Protein AF-A0A836QVE5-F1 (afdb_monomer_lite)

Sequence (65 aa):
MNMQTIQADKFKAEFSAILEQIQNTGEKFVIEYGKQHKKVAMLVPYEDEIKRACIWAISGKSYCA

Secondary structure (DSSP, 8-state):
--EEEEEHHHHHHTHHHHHHHHHHH--EEEEEETTTTEEEEEE--------------TTS-----

Foldseek 3Di:
DEEEEDEPVVCVVCVVVVVVCCVPPQYKYFYAYDPVRHGDDIDGRDDDDPPPPQPPDPPPDTDGD

Radius of gyration: 18.41 Å; chains: 1; bounding box: 35×35×45 Å

Structure (mmCIF, N/CA/C/O backbone):
data_AF-A0A836QVE5-F1
#
_entry.id   AF-A0A836QVE5-F1
#
loop_
_atom_site.group_PDB
_atom_site.id
_atom_site.type_symbol
_atom_site.label_atom_id
_atom_site.label_alt_id
_atom_site.label_comp_id
_atom_site.label_asym_id
_atom_site.label_entity_id
_atom_site.label_seq_id
_atom_site.pdbx_PDB_ins_code
_atom_site.Cartn_x
_atom_site.Cartn_y
_atom_site.Cartn_z
_atom_site.occupancy
_atom_site.B_iso_or_equiv
_atom_site.auth_seq_id
_atom_site.auth_comp_id
_atom_site.auth_asym_id
_atom_site.auth_atom_id
_atom_site.pdbx_PDB_model_num
ATOM 1 N N . MET A 1 1 ? 14.928 0.318 1.158 1.00 57.62 1 MET A N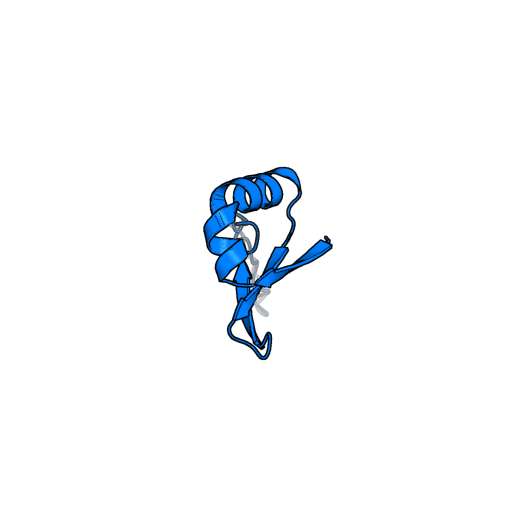 1
ATOM 2 C CA . MET A 1 1 ? 13.490 0.223 0.836 1.00 57.62 1 MET A CA 1
ATOM 3 C C . MET A 1 1 ? 12.758 -0.069 2.126 1.00 57.62 1 MET A C 1
ATOM 5 O O . MET A 1 1 ? 12.994 -1.126 2.702 1.00 57.62 1 MET A O 1
ATOM 9 N N . ASN A 1 2 ? 11.944 0.870 2.600 1.00 76.44 2 ASN A N 1
ATOM 10 C CA . ASN A 1 2 ? 11.143 0.667 3.802 1.00 76.44 2 ASN A CA 1
ATOM 11 C C . ASN A 1 2 ? 9.755 0.154 3.418 1.00 76.44 2 ASN A C 1
ATOM 13 O O . ASN A 1 2 ? 9.243 0.439 2.335 1.00 76.44 2 ASN A O 1
ATOM 17 N N . MET A 1 3 ? 9.190 -0.667 4.297 1.00 89.44 3 MET A N 1
ATOM 18 C CA . MET A 1 3 ? 7.856 -1.229 4.154 1.00 89.44 3 MET A CA 1
ATOM 19 C C . MET A 1 3 ? 7.035 -0.777 5.356 1.00 89.44 3 MET A C 1
ATOM 21 O O . MET A 1 3 ? 7.363 -1.112 6.493 1.00 89.44 3 MET A O 1
ATOM 25 N N . GLN A 1 4 ? 5.975 -0.027 5.088 1.00 93.88 4 GLN A N 1
ATOM 26 C CA . GLN A 1 4 ? 5.027 0.466 6.081 1.00 93.88 4 GLN A CA 1
ATOM 27 C C . GLN A 1 4 ? 3.810 -0.443 6.120 1.00 93.88 4 GLN A C 1
ATOM 29 O O . GLN A 1 4 ? 3.485 -1.117 5.142 1.00 93.88 4 GLN A O 1
ATOM 34 N N . THR A 1 5 ? 3.109 -0.443 7.247 1.00 96.69 5 THR A N 1
ATOM 35 C CA . THR A 1 5 ? 1.822 -1.128 7.376 1.00 96.69 5 THR A CA 1
ATOM 36 C C . THR A 1 5 ? 0.765 -0.113 7.789 1.00 96.69 5 THR A C 1
ATOM 38 O O . THR A 1 5 ? 1.017 0.717 8.659 1.00 96.69 5 THR A O 1
ATOM 41 N N . ILE A 1 6 ? -0.400 -0.141 7.146 1.00 97.25 6 ILE A N 1
ATOM 42 C CA . ILE A 1 6 ? -1.461 0.851 7.335 1.00 97.25 6 ILE A CA 1
ATOM 43 C C . ILE A 1 6 ? -2.840 0.189 7.302 1.00 97.25 6 ILE A C 1
ATOM 45 O O . ILE A 1 6 ? -3.107 -0.677 6.472 1.00 97.25 6 ILE A O 1
ATOM 49 N N . GLN A 1 7 ? -3.747 0.599 8.192 1.00 97.88 7 GLN A N 1
ATOM 50 C CA . GLN A 1 7 ? -5.142 0.158 8.128 1.00 97.88 7 GLN A CA 1
ATOM 51 C C . GLN A 1 7 ? -5.862 0.755 6.917 1.00 97.88 7 GLN A C 1
ATOM 53 O O . GLN A 1 7 ? -5.652 1.915 6.568 1.00 97.88 7 GLN A O 1
ATOM 58 N N . ALA A 1 8 ? -6.780 -0.008 6.330 1.00 97.44 8 ALA A N 1
ATOM 59 C CA . ALA A 1 8 ? -7.528 0.382 5.139 1.00 97.44 8 ALA A CA 1
ATOM 60 C C . ALA A 1 8 ? -8.287 1.713 5.283 1.00 97.44 8 ALA A C 1
ATOM 62 O O . ALA A 1 8 ? -8.374 2.462 4.312 1.00 97.44 8 ALA A O 1
ATOM 63 N N . ASP A 1 9 ? -8.817 2.030 6.467 1.00 96.56 9 ASP A N 1
ATOM 64 C CA . ASP A 1 9 ? -9.553 3.282 6.684 1.00 96.56 9 ASP A CA 1
ATOM 65 C C . ASP A 1 9 ? -8.616 4.495 6.628 1.00 96.56 9 ASP A C 1
ATOM 67 O O . ASP A 1 9 ? -8.906 5.473 5.937 1.00 96.56 9 ASP A O 1
ATOM 71 N N . LYS A 1 10 ? -7.440 4.392 7.261 1.00 96.94 10 LYS A N 1
ATOM 72 C CA . LYS A 1 10 ? -6.397 5.423 7.190 1.00 96.94 10 LYS A CA 1
ATOM 73 C C . LYS A 1 10 ? -5.811 5.530 5.781 1.00 96.94 10 LYS A C 1
ATOM 75 O O . LYS A 1 10 ? -5.643 6.629 5.270 1.00 96.94 10 LYS A O 1
ATOM 80 N N . PHE A 1 11 ? -5.582 4.392 5.125 1.00 97.19 11 PHE A N 1
ATOM 81 C CA . PHE A 1 11 ? -5.123 4.336 3.738 1.00 97.19 11 PHE A CA 1
ATOM 82 C C . PHE A 1 11 ? -6.061 5.096 2.787 1.00 97.19 11 PHE A C 1
ATOM 84 O O . PHE A 1 11 ? -5.589 5.836 1.933 1.00 97.19 11 PHE A O 1
ATOM 91 N N . LYS A 1 12 ? -7.385 4.959 2.952 1.00 96.44 12 LYS A N 1
ATOM 92 C CA . LYS A 1 12 ? -8.375 5.706 2.157 1.00 96.44 12 LYS A CA 1
ATOM 93 C C . LYS A 1 12 ? -8.356 7.205 2.456 1.00 96.44 12 LYS A C 1
ATOM 95 O O . LYS A 1 12 ? -8.461 7.998 1.527 1.00 96.44 12 LYS A O 1
ATOM 100 N N . ALA A 1 13 ? -8.246 7.585 3.729 1.00 98.12 13 ALA A N 1
ATOM 101 C CA . ALA A 1 13 ? -8.242 8.987 4.145 1.00 98.12 13 ALA A CA 1
ATOM 102 C C . ALA A 1 13 ? -6.981 9.743 3.689 1.00 98.12 13 ALA A C 1
ATOM 104 O O . ALA A 1 13 ? -7.055 10.926 3.372 1.00 98.12 13 ALA A O 1
ATOM 105 N N . GLU A 1 14 ? -5.838 9.057 3.628 1.00 97.38 14 GLU A N 1
ATOM 106 C CA . GLU A 1 14 ? -4.525 9.649 3.337 1.00 97.38 14 GLU A CA 1
ATOM 107 C C . GLU A 1 14 ? -3.975 9.247 1.956 1.00 97.38 14 GLU A C 1
ATOM 109 O O . GLU A 1 14 ? -2.782 9.397 1.693 1.00 97.38 14 GLU A O 1
ATOM 114 N N . PHE A 1 15 ? -4.828 8.740 1.058 1.00 97.38 15 PHE A N 1
ATOM 115 C CA . PHE A 1 15 ? -4.390 8.085 -0.179 1.00 97.38 15 PHE A CA 1
ATOM 116 C C . PHE A 1 15 ? -3.441 8.944 -1.031 1.00 97.38 15 PHE A C 1
ATOM 118 O O . PHE A 1 15 ? -2.400 8.456 -1.463 1.00 97.38 15 PHE A O 1
ATOM 125 N N . SER A 1 16 ? -3.739 10.234 -1.221 1.00 98.00 16 SER A N 1
ATOM 126 C CA . SER A 1 16 ? -2.886 11.132 -2.014 1.00 98.00 16 SER A CA 1
ATOM 127 C C . SER A 1 16 ? -1.494 11.329 -1.404 1.00 98.00 16 SER A C 1
ATOM 129 O O . SER A 1 16 ? -0.502 11.263 -2.123 1.00 98.00 16 SER A O 1
ATOM 131 N N . ALA A 1 17 ? -1.399 11.500 -0.082 1.00 97.06 17 ALA A N 1
ATOM 132 C CA . ALA A 1 17 ? -0.114 11.662 0.603 1.00 97.06 17 ALA A CA 1
ATOM 133 C C . ALA A 1 17 ? 0.730 10.380 0.529 1.00 97.06 17 ALA A C 1
ATOM 135 O O . ALA A 1 17 ? 1.949 10.432 0.382 1.00 97.06 17 ALA A O 1
ATOM 136 N N . ILE A 1 18 ? 0.077 9.216 0.581 1.00 96.69 18 ILE A N 1
ATOM 137 C CA . ILE A 1 18 ? 0.733 7.917 0.402 1.00 96.69 18 ILE A CA 1
ATOM 138 C C . ILE A 1 18 ? 1.292 7.792 -1.021 1.00 96.69 18 ILE A C 1
ATOM 140 O O . ILE A 1 18 ? 2.424 7.341 -1.187 1.00 96.69 18 ILE A O 1
ATOM 144 N N . LEU A 1 19 ? 0.549 8.221 -2.048 1.00 96.62 19 LEU A N 1
ATOM 145 C CA . LEU A 1 19 ? 1.053 8.237 -3.426 1.00 96.62 19 LEU A CA 1
ATOM 146 C C . LEU A 1 19 ? 2.261 9.168 -3.591 1.00 96.62 19 LEU A C 1
ATOM 148 O O . LEU A 1 19 ? 3.235 8.773 -4.227 1.00 96.62 19 LEU A O 1
ATOM 152 N N . GLU A 1 20 ? 2.237 10.355 -2.981 1.00 96.50 20 GLU A N 1
ATOM 153 C CA . GLU A 1 20 ? 3.391 11.265 -2.974 1.00 96.50 20 GLU A CA 1
ATOM 154 C C . GLU A 1 20 ? 4.615 10.626 -2.305 1.00 96.50 20 GLU A C 1
ATOM 156 O O . GLU A 1 20 ? 5.732 10.741 -2.812 1.00 96.50 20 GLU A O 1
ATOM 161 N N . GLN A 1 21 ? 4.427 9.914 -1.190 1.00 94.94 21 GLN A N 1
ATOM 162 C CA . GLN A 1 21 ? 5.512 9.180 -0.533 1.00 94.94 21 GLN A CA 1
ATOM 163 C C . GLN A 1 21 ? 6.072 8.092 -1.449 1.00 94.94 21 GLN A C 1
ATOM 165 O O . GLN A 1 21 ? 7.276 8.058 -1.683 1.00 94.94 21 GLN A O 1
ATOM 170 N N . ILE A 1 22 ? 5.211 7.257 -2.035 1.00 95.00 22 ILE A N 1
ATOM 171 C CA . ILE A 1 22 ? 5.611 6.203 -2.977 1.00 95.00 22 ILE A CA 1
ATOM 172 C C . ILE A 1 22 ? 6.407 6.783 -4.149 1.00 95.00 22 ILE A C 1
ATOM 174 O O . ILE A 1 22 ? 7.463 6.251 -4.485 1.00 95.00 22 ILE A O 1
ATOM 178 N N . GLN A 1 23 ? 5.930 7.878 -4.745 1.00 93.62 23 GLN A N 1
ATOM 179 C CA . GLN A 1 23 ? 6.574 8.530 -5.883 1.00 93.62 23 GLN A CA 1
ATOM 180 C C . GLN A 1 23 ? 7.959 9.084 -5.527 1.00 93.62 23 GLN A C 1
ATOM 182 O O . GLN A 1 23 ? 8.895 8.948 -6.311 1.00 93.62 23 GLN A O 1
ATOM 187 N N . ASN A 1 24 ? 8.095 9.709 -4.356 1.00 93.88 24 ASN A N 1
ATOM 188 C CA . ASN A 1 24 ? 9.319 10.416 -3.982 1.00 93.88 24 ASN A CA 1
ATOM 189 C C . ASN A 1 24 ? 10.365 9.518 -3.307 1.00 93.88 24 ASN A C 1
ATOM 191 O O . ASN A 1 24 ? 11.556 9.819 -3.369 1.00 93.88 24 ASN A O 1
ATOM 195 N N . THR A 1 25 ? 9.948 8.436 -2.642 1.00 93.25 25 THR A N 1
ATOM 196 C CA . THR A 1 25 ? 10.841 7.599 -1.819 1.00 93.25 25 THR A CA 1
ATOM 197 C C . THR A 1 25 ? 10.929 6.145 -2.281 1.00 93.25 25 THR A C 1
ATOM 199 O O . THR A 1 25 ? 11.849 5.431 -1.873 1.00 93.25 25 THR A O 1
ATOM 202 N N . GLY A 1 26 ? 9.990 5.679 -3.109 1.00 92.00 26 GLY A N 1
ATOM 203 C CA . GLY A 1 26 ? 9.877 4.267 -3.474 1.00 92.00 26 GLY A CA 1
ATOM 204 C C . GLY A 1 26 ? 9.385 3.369 -2.329 1.00 92.00 26 GLY A C 1
ATOM 205 O O . GLY A 1 26 ? 9.616 2.156 -2.346 1.00 92.00 26 GLY A O 1
ATOM 206 N N . GLU A 1 27 ? 8.763 3.943 -1.296 1.00 94.38 27 GLU A N 1
ATOM 207 C CA . GLU A 1 27 ? 8.234 3.200 -0.148 1.00 94.38 27 GLU A CA 1
ATOM 208 C C . GLU A 1 27 ? 7.072 2.274 -0.543 1.00 94.38 27 GLU A C 1
ATOM 210 O O . GLU A 1 27 ? 6.364 2.501 -1.522 1.00 94.38 27 GLU A O 1
ATOM 215 N N . LYS A 1 28 ? 6.896 1.182 0.209 1.00 95.56 28 LYS A N 1
ATOM 216 C CA . LYS A 1 28 ? 5.855 0.168 -0.026 1.00 95.56 28 LYS A CA 1
ATOM 217 C C . LYS A 1 28 ? 4.912 0.117 1.170 1.00 95.56 28 LYS A C 1
ATOM 219 O O . LYS A 1 28 ? 5.370 0.162 2.310 1.00 95.56 28 LYS A O 1
ATOM 224 N N . PHE A 1 29 ? 3.614 -0.040 0.923 1.00 97.31 29 PHE A N 1
ATOM 225 C CA . PHE A 1 29 ? 2.584 -0.007 1.965 1.00 97.31 29 PHE A CA 1
ATOM 226 C C . PHE A 1 29 ? 1.778 -1.297 1.986 1.00 97.31 29 PHE A C 1
ATOM 228 O O . PHE A 1 29 ? 1.040 -1.585 1.049 1.00 97.31 29 PHE A O 1
ATOM 235 N N . VAL A 1 30 ? 1.871 -2.061 3.070 1.00 97.50 30 VAL A N 1
ATOM 236 C CA . VAL A 1 30 ? 0.990 -3.197 3.349 1.00 97.50 30 VAL A CA 1
ATOM 237 C C . VAL A 1 30 ? -0.310 -2.679 3.955 1.00 97.50 30 VAL A C 1
ATOM 239 O O . VAL A 1 30 ? -0.298 -1.962 4.951 1.00 97.50 30 VAL A O 1
ATOM 242 N N . ILE A 1 31 ? -1.436 -3.066 3.370 1.00 98.19 31 ILE A N 1
ATOM 243 C CA . ILE A 1 31 ? -2.769 -2.660 3.803 1.00 98.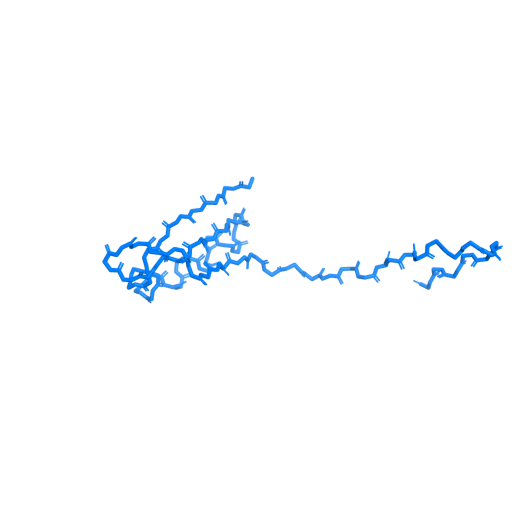19 31 ILE A CA 1
ATOM 244 C C . ILE A 1 31 ? -3.357 -3.756 4.691 1.00 98.19 31 ILE A C 1
ATOM 246 O O . ILE A 1 31 ? -3.469 -4.918 4.286 1.00 98.19 31 ILE A O 1
ATOM 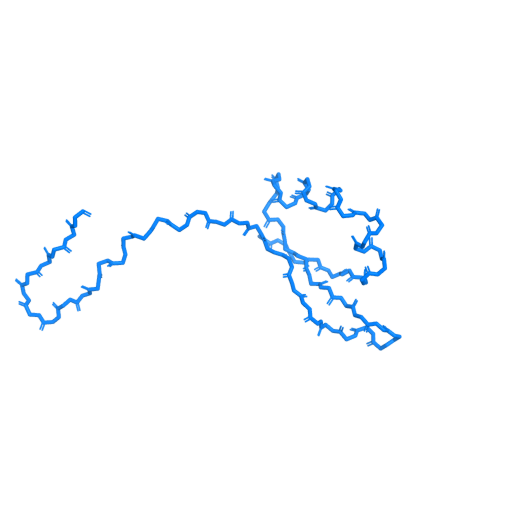250 N N . GLU A 1 32 ? -3.755 -3.370 5.897 1.00 98.31 32 GLU A N 1
ATOM 251 C CA . GLU A 1 32 ? -4.471 -4.202 6.859 1.00 98.31 32 GLU A CA 1
ATOM 252 C C . GLU A 1 32 ? -5.971 -3.905 6.849 1.00 98.31 32 GLU A C 1
ATOM 254 O O . GLU A 1 32 ? -6.393 -2.766 6.645 1.00 98.31 32 GLU A O 1
ATOM 259 N N . TYR A 1 33 ? -6.795 -4.918 7.116 1.00 96.88 33 TYR A N 1
ATOM 260 C CA . TYR A 1 33 ? -8.247 -4.771 7.155 1.00 96.88 33 TYR A CA 1
ATOM 261 C C . TYR A 1 33 ? -8.886 -5.451 8.370 1.00 96.88 33 TYR A C 1
ATOM 263 O O . TYR A 1 33 ? -8.487 -6.539 8.795 1.00 96.88 33 TYR A O 1
ATOM 271 N N . GLY A 1 34 ? -9.934 -4.807 8.889 1.00 94.25 34 GLY A N 1
ATOM 272 C CA . GLY A 1 34 ? -10.739 -5.286 10.007 1.00 94.25 34 GLY A CA 1
ATOM 273 C C . GLY A 1 34 ? -10.044 -5.193 11.368 1.00 94.25 34 GLY A C 1
ATOM 274 O O . GLY A 1 34 ? -8.869 -4.856 11.488 1.00 94.25 34 GLY A O 1
ATOM 275 N N . LYS A 1 35 ? -10.789 -5.544 12.423 1.00 93.44 35 LYS A N 1
ATOM 276 C CA . LYS A 1 35 ? -10.331 -5.451 13.824 1.00 93.44 35 LYS A CA 1
ATOM 277 C C . LYS A 1 35 ? -9.109 -6.316 14.140 1.00 93.44 35 LYS A C 1
ATOM 279 O O . LYS A 1 35 ? -8.389 -6.029 15.083 1.00 93.44 35 LYS A O 1
ATOM 284 N N . GLN A 1 36 ? -8.897 -7.382 13.371 1.00 95.88 36 GLN A N 1
ATOM 285 C CA . GLN A 1 36 ? -7.766 -8.295 13.546 1.00 95.88 36 GLN A CA 1
ATOM 286 C C . GLN A 1 36 ? -6.508 -7.843 12.795 1.00 95.88 36 GLN A C 1
ATOM 288 O O . GLN A 1 36 ? -5.530 -8.584 12.796 1.00 95.88 36 GLN A O 1
ATOM 293 N N . HIS A 1 37 ? -6.527 -6.673 12.138 1.00 95.38 37 HIS A N 1
ATOM 294 C CA . HIS A 1 37 ? -5.366 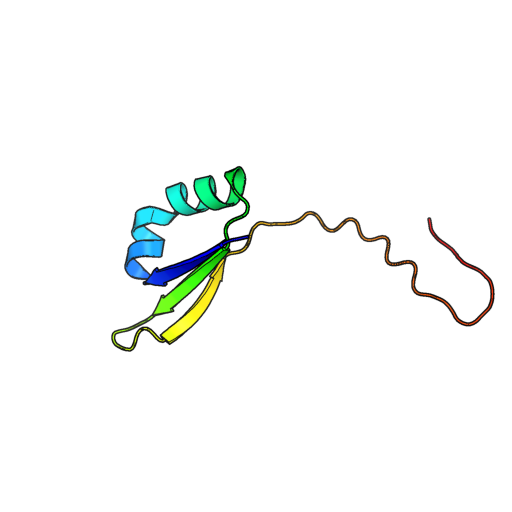-6.145 11.416 1.00 95.38 37 HIS A CA 1
ATOM 295 C C . HIS A 1 37 ? -4.787 -7.148 10.406 1.00 95.38 37 HIS A C 1
ATOM 297 O O . HIS A 1 37 ? -3.579 -7.305 10.244 1.00 95.38 37 HIS A O 1
ATOM 303 N N . LYS A 1 38 ? -5.664 -7.884 9.713 1.00 97.25 38 LYS A N 1
ATOM 304 C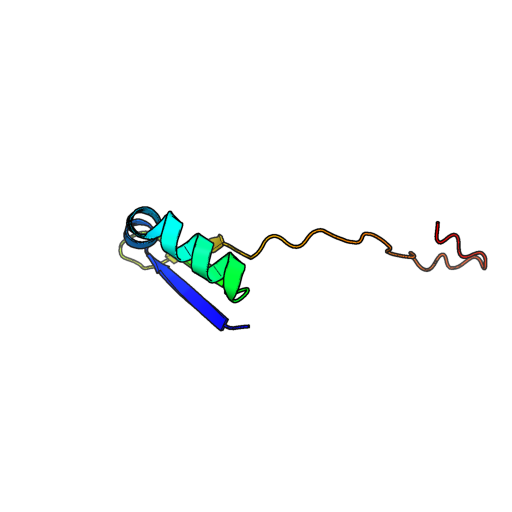 CA . LYS A 1 38 ? -5.207 -8.887 8.754 1.00 97.25 38 LYS A CA 1
ATOM 305 C C . LYS A 1 38 ? -4.596 -8.170 7.554 1.00 97.25 38 LYS A C 1
ATOM 307 O O . LYS A 1 38 ? -5.270 -7.350 6.936 1.00 97.25 38 LYS A O 1
ATOM 312 N N . LYS A 1 39 ? -3.357 -8.510 7.194 1.00 97.69 39 LYS A N 1
ATOM 313 C CA . LYS A 1 39 ? -2.706 -8.052 5.955 1.00 97.69 39 LYS A CA 1
ATOM 314 C C . LYS A 1 39 ? -3.468 -8.605 4.748 1.00 97.69 39 LYS A C 1
ATOM 316 O O . LYS A 1 39 ? -3.654 -9.819 4.656 1.00 97.69 39 LYS A O 1
ATOM 321 N N . VAL A 1 40 ? -3.927 -7.733 3.853 1.00 97.12 40 VAL A N 1
ATOM 322 C CA . VAL A 1 40 ? -4.807 -8.117 2.730 1.00 97.12 40 VAL A CA 1
ATOM 323 C C . VAL A 1 40 ? -4.319 -7.662 1.361 1.00 97.12 40 VAL A C 1
ATOM 325 O O . VAL A 1 40 ? -4.637 -8.315 0.373 1.00 97.12 40 VAL A O 1
ATOM 328 N N . ALA A 1 41 ? -3.554 -6.575 1.281 1.00 97.19 41 ALA A N 1
ATOM 329 C CA . ALA A 1 41 ? -3.042 -6.043 0.021 1.00 97.19 41 ALA A CA 1
ATOM 330 C C . ALA A 1 41 ? -1.734 -5.276 0.244 1.00 97.19 41 ALA A C 1
ATOM 332 O O . ALA A 1 41 ? -1.358 -5.006 1.385 1.00 97.19 41 ALA A O 1
ATOM 333 N N . MET A 1 42 ? -1.046 -4.914 -0.839 1.00 96.44 42 MET A N 1
ATOM 334 C CA . MET A 1 42 ? 0.124 -4.041 -0.796 1.00 96.44 42 MET A CA 1
ATOM 335 C C . MET A 1 42 ? 0.086 -3.055 -1.960 1.00 96.44 42 MET A C 1
ATOM 337 O O . MET A 1 42 ? -0.244 -3.436 -3.082 1.00 96.44 42 MET A O 1
ATOM 341 N N . LEU A 1 43 ? 0.449 -1.808 -1.686 1.00 95.94 43 LEU A N 1
ATOM 342 C CA . LEU A 1 43 ? 0.720 -0.792 -2.687 1.00 95.94 43 LEU A CA 1
ATOM 343 C C . LEU A 1 43 ? 2.236 -0.663 -2.851 1.00 95.94 43 LEU A C 1
ATOM 345 O O . LEU A 1 43 ? 2.968 -0.515 -1.869 1.00 95.94 43 LEU A O 1
ATOM 349 N N . VAL A 1 44 ? 2.698 -0.766 -4.092 1.00 94.38 44 VAL A N 1
ATOM 350 C CA . VAL A 1 44 ? 4.114 -0.701 -4.459 1.00 94.38 44 VAL A CA 1
ATOM 351 C C . VAL A 1 44 ? 4.328 0.397 -5.495 1.00 94.38 44 VAL A C 1
ATOM 353 O O . VAL A 1 44 ? 3.398 0.671 -6.260 1.00 94.38 44 VAL A O 1
ATOM 356 N N . PRO A 1 45 ? 5.526 1.009 -5.547 1.00 94.56 45 PRO A N 1
ATOM 357 C CA . PRO A 1 45 ? 5.895 1.869 -6.659 1.00 94.56 45 PRO A CA 1
ATOM 358 C C . PRO A 1 45 ? 5.704 1.130 -7.978 1.00 94.56 45 PRO A C 1
ATOM 360 O O . PRO A 1 45 ? 6.019 -0.057 -8.087 1.00 94.56 45 PRO A O 1
ATOM 363 N N . TYR A 1 46 ? 5.172 1.838 -8.965 1.00 91.56 46 TYR A N 1
ATOM 364 C CA . TYR A 1 46 ? 5.121 1.330 -10.322 1.00 91.56 46 TYR A CA 1
ATOM 365 C C . TYR A 1 46 ? 6.524 1.431 -10.929 1.00 91.56 46 TYR A C 1
ATOM 367 O O . TYR A 1 46 ? 7.115 2.509 -10.961 1.00 91.56 46 TYR A O 1
ATOM 375 N N . GLU A 1 47 ? 7.061 0.300 -11.373 1.00 86.25 47 GLU A N 1
ATOM 376 C CA . GLU A 1 47 ? 8.335 0.218 -12.080 1.00 86.25 47 GLU A CA 1
ATOM 377 C C . GLU A 1 47 ? 8.018 -0.064 -13.554 1.00 86.25 47 GLU A C 1
ATOM 379 O O . GLU A 1 47 ? 7.410 -1.089 -13.870 1.00 86.25 47 GLU A O 1
ATOM 384 N N . ASP A 1 48 ? 8.401 0.844 -14.456 1.00 78.12 48 ASP A N 1
ATOM 385 C CA . ASP A 1 48 ? 8.350 0.583 -15.895 1.00 78.12 48 ASP A CA 1
ATOM 386 C C . ASP A 1 48 ? 9.306 -0.576 -16.203 1.00 78.12 48 ASP A C 1
ATOM 388 O O . ASP A 1 48 ? 10.528 -0.415 -16.189 1.00 78.12 48 ASP A O 1
ATOM 392 N N . GLU A 1 49 ? 8.775 -1.777 -16.441 1.00 67.25 49 GLU A N 1
ATOM 393 C CA . GLU A 1 49 ? 9.598 -2.925 -16.819 1.00 67.25 49 GLU A CA 1
ATOM 394 C C . GLU A 1 49 ? 10.395 -2.601 -18.097 1.00 67.25 49 GLU A C 1
ATOM 396 O O . GLU A 1 49 ? 9.862 -2.647 -19.209 1.00 67.25 49 GLU A O 1
ATOM 401 N N . ILE A 1 50 ? 11.713 -2.389 -17.985 1.00 60.69 50 ILE A N 1
ATOM 402 C CA . ILE A 1 50 ? 12.610 -2.607 -19.124 1.00 60.69 50 ILE A CA 1
ATOM 403 C C . ILE A 1 50 ? 12.696 -4.122 -19.325 1.00 60.69 50 ILE A C 1
ATOM 405 O O . ILE A 1 50 ? 13.593 -4.799 -18.820 1.00 60.69 50 ILE A O 1
ATOM 409 N N . LYS A 1 51 ? 11.751 -4.683 -20.084 1.00 55.97 51 LYS A N 1
ATOM 410 C CA . LYS A 1 51 ? 11.866 -6.056 -20.579 1.00 55.97 51 LYS A CA 1
ATOM 411 C C . LYS A 1 51 ? 13.000 -6.138 -21.595 1.00 55.97 51 LYS A C 1
ATOM 413 O O . LYS A 1 51 ? 12.793 -5.978 -22.792 1.00 55.97 51 LYS A O 1
ATOM 418 N N . ARG A 1 52 ? 14.191 -6.493 -21.125 1.00 53.50 52 ARG A N 1
ATOM 419 C CA . ARG A 1 52 ? 15.133 -7.303 -21.907 1.00 53.50 52 ARG A CA 1
ATOM 420 C C . ARG A 1 52 ? 15.546 -8.506 -21.079 1.00 53.50 52 ARG A C 1
ATOM 422 O O . ARG A 1 52 ? 16.684 -8.632 -20.642 1.00 53.50 52 ARG A O 1
ATOM 429 N N . ALA A 1 53 ? 14.599 -9.411 -20.863 1.00 53.34 53 ALA A N 1
ATOM 430 C CA . ALA A 1 53 ? 14.970 -10.767 -20.509 1.00 53.34 53 ALA A CA 1
ATOM 431 C C . ALA A 1 53 ? 15.579 -11.400 -21.769 1.00 53.34 53 ALA A C 1
ATOM 433 O O . ALA A 1 53 ? 14.850 -11.909 -22.618 1.00 53.34 53 ALA A O 1
ATOM 434 N N . CYS A 1 54 ? 16.906 -11.353 -21.924 1.00 49.69 54 CYS A N 1
ATOM 435 C CA . CYS A 1 54 ? 17.556 -12.316 -22.805 1.00 49.69 54 CYS A CA 1
ATOM 436 C C . CYS A 1 54 ? 17.401 -13.669 -22.106 1.00 49.69 54 CYS A C 1
ATOM 438 O O . CYS A 1 54 ? 18.147 -14.017 -21.191 1.00 49.69 54 CYS A O 1
ATOM 440 N N . ILE A 1 55 ? 16.350 -14.393 -22.488 1.00 54.09 55 ILE A N 1
ATOM 441 C CA . ILE A 1 55 ? 16.206 -15.803 -22.157 1.00 54.09 55 ILE A CA 1
ATOM 442 C C . ILE A 1 55 ? 17.454 -16.468 -22.729 1.00 54.09 55 ILE A C 1
ATOM 444 O O . ILE A 1 55 ? 17.698 -16.398 -23.934 1.00 54.09 55 ILE A O 1
ATOM 448 N N . TRP A 1 56 ? 18.276 -17.064 -21.867 1.00 42.53 56 TRP A N 1
ATOM 449 C CA . TRP A 1 56 ? 19.382 -17.905 -22.303 1.00 42.53 56 TRP A CA 1
ATOM 450 C C . TRP A 1 56 ? 18.793 -19.084 -23.079 1.00 42.53 56 TRP A C 1
ATOM 452 O O . TRP A 1 56 ? 18.368 -20.085 -22.507 1.00 42.53 56 TRP A O 1
ATOM 462 N N . ALA A 1 57 ? 18.726 -18.955 -24.402 1.00 48.81 57 ALA A N 1
ATOM 463 C CA . ALA A 1 57 ? 18.475 -20.086 -25.264 1.00 48.81 57 ALA A CA 1
ATOM 464 C C . ALA A 1 57 ? 19.730 -20.963 -25.207 1.00 48.81 57 ALA A C 1
ATOM 466 O O . ALA A 1 57 ? 20.795 -20.589 -25.703 1.00 48.81 57 ALA A O 1
ATOM 467 N N . ILE A 1 58 ? 19.600 -22.138 -24.591 1.00 54.22 58 ILE A N 1
ATOM 468 C CA . ILE A 1 58 ? 20.557 -23.244 -24.686 1.00 54.22 58 ILE A CA 1
ATOM 469 C C . ILE A 1 58 ? 20.516 -23.753 -26.142 1.00 54.22 58 ILE A C 1
ATOM 471 O O . ILE A 1 58 ? 19.936 -24.786 -26.443 1.00 54.22 58 ILE A O 1
ATOM 475 N N . SER A 1 59 ? 21.003 -22.947 -27.086 1.00 57.06 59 SER A N 1
ATOM 476 C CA . SER A 1 59 ? 21.165 -23.288 -28.511 1.00 57.06 59 SER A CA 1
ATOM 477 C C . SER A 1 59 ? 22.015 -22.267 -29.287 1.00 57.06 59 SER A C 1
ATOM 479 O O . SER A 1 59 ? 21.926 -22.167 -30.508 1.00 57.06 59 SER A O 1
ATOM 481 N N . GLY A 1 60 ? 22.892 -21.522 -28.604 1.00 52.62 60 GLY A N 1
ATOM 482 C CA . GLY A 1 60 ? 24.043 -20.885 -29.256 1.00 52.62 60 GLY A CA 1
ATOM 483 C C . GLY A 1 60 ? 23.753 -19.716 -30.206 1.00 52.62 60 GLY A C 1
ATOM 484 O O . GLY A 1 60 ? 24.630 -19.374 -30.996 1.00 52.62 60 GLY A O 1
ATOM 485 N N . LYS A 1 61 ? 22.581 -19.072 -30.137 1.00 50.22 61 LYS A N 1
ATOM 486 C CA . LYS A 1 61 ? 22.345 -17.760 -30.768 1.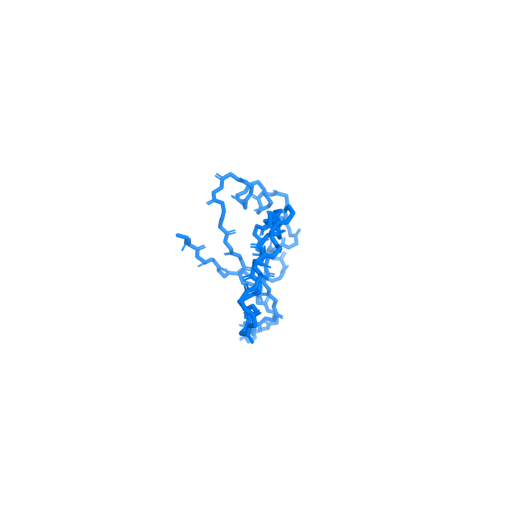00 50.22 61 LYS A CA 1
ATOM 487 C C . LYS A 1 61 ? 21.501 -16.868 -29.862 1.00 50.22 61 LYS A C 1
ATOM 489 O O . LYS A 1 61 ? 20.305 -17.091 -29.700 1.00 50.22 61 LYS A O 1
ATOM 494 N N . SER A 1 62 ? 22.132 -15.849 -29.287 1.00 44.94 62 SER A N 1
ATOM 495 C CA . SER A 1 62 ? 21.446 -14.805 -28.526 1.00 44.94 62 SER A CA 1
ATOM 496 C C . SER A 1 62 ? 20.827 -13.797 -29.491 1.00 44.94 62 SER A C 1
ATOM 498 O O . SER A 1 62 ? 21.548 -13.078 -30.177 1.00 44.94 62 SER A O 1
ATOM 500 N N . TYR A 1 63 ? 19.499 -13.727 -29.529 1.00 51.59 63 TYR A N 1
ATOM 501 C CA . TYR A 1 63 ? 18.783 -12.583 -30.086 1.00 51.59 63 TYR A CA 1
ATOM 502 C C . TYR A 1 63 ? 18.365 -11.693 -28.921 1.00 51.59 63 TYR A C 1
ATOM 504 O O . TYR A 1 63 ? 17.387 -11.967 -28.233 1.00 51.59 63 TYR A O 1
ATOM 512 N N . CYS A 1 64 ? 19.137 -10.640 -28.691 1.00 50.47 64 CYS A N 1
ATOM 513 C CA . CYS A 1 64 ? 18.679 -9.490 -27.930 1.00 50.47 64 CYS A CA 1
ATOM 514 C C . CYS A 1 64 ? 18.403 -8.406 -28.987 1.00 50.47 64 CYS A C 1
ATOM 516 O O . CYS A 1 64 ? 19.339 -7.965 -29.654 1.00 50.47 64 CYS A O 1
ATOM 518 N N . ALA A 1 65 ? 17.130 -8.071 -29.214 1.00 49.66 65 ALA A N 1
ATOM 519 C CA . ALA A 1 65 ? 16.741 -6.883 -29.981 1.00 49.66 65 ALA A CA 1
ATOM 520 C C . ALA A 1 65 ? 16.829 -5.651 -29.072 1.00 49.66 65 ALA A C 1
ATOM 522 O O . ALA A 1 65 ? 16.520 -5.799 -27.865 1.00 49.66 65 ALA A O 1
#

pLDDT: mean 83.3, std 19.33, range [42.53, 98.31]